Protein AF-F5ANR6-F1 (afdb_monomer_lite)

InterPro domains:
  IPR000811 Glycosyl transferase, family 35 [PF00343] (2-171)
  IPR000811 Glycosyl transferase, family 35 [PTHR11468] (2-171)

Sequence (172 aa):
MEKLRKMSLIEEDGCKRVNMAHLCIVGSHAVNGVAQIHSNIIKTDVFRHFSELEPGKFQNKTNGITPRRWLLLCNPGLAELIAEVIGEDYVKDLSQLRKLNDFVDDVALIRDVSRVKQDNKVKFAQYLEKEYRVKINPSSMFDVHVKRIHEYKRQVLNCLHIITMYNRIRSE

Radius of gyration: 24.38 Å; chains: 1; bounding box: 53×46×60 Å

pLDDT: mean 96.45, std 3.93, range [63.69, 98.75]

Secondary structure (DSSP, 8-state):
-HHHHHT-SEE-SSS-EE-HHHHHHHH-S-EEESSHHHHHHIIIIITHHHHHH-GGGEEE------HIIIIIIT-HHHHHHHHHHH-SGGGT-GGGGGGGGGGTT-HHHHHHHHHHHHHHHHHHHHHHHHHH-----TTS------S---GGG-HHHHHHHHHHHHHHHHH-

Foldseek 3Di:
DVLCQLLDQWPPPPDIDGDVVSVCLVPDQADEDQQPVRLVCVCVPVPVSSCVVPVVRRYYDHDDDQCVVVPCVLQVQVQVLQCVVQNNCCNVPVVSCVVCVVCPVPPVSVVSVVVSQLVSLVVVQVVCCVPPVDHDDSPDDDDDDDDDDDVVSPVVVVVVVVVVVVVVVVVD

Structure (mmCIF, N/CA/C/O backbone):
data_AF-F5ANR6-F1
#
_entry.id   AF-F5ANR6-F1
#
loop_
_atom_site.group_PDB
_atom_site.id
_atom_site.type_symbol
_atom_site.label_atom_id
_atom_site.label_alt_id
_atom_site.label_comp_id
_atom_site.label_asym_id
_atom_site.label_entity_id
_atom_site.label_seq_id
_atom_site.pdbx_PDB_ins_code
_atom_site.Cartn_x
_atom_site.Cartn_y
_atom_site.Cartn_z
_atom_site.occupancy
_atom_site.B_iso_or_equiv
_atom_site.auth_seq_id
_atom_site.auth_comp_id
_atom_site.auth_asym_id
_atom_site.auth_atom_id
_atom_site.pdbx_PDB_model_num
ATOM 1 N N . MET A 1 1 ? 30.809 -7.343 -26.947 1.00 70.44 1 MET A N 1
ATOM 2 C CA . MET A 1 1 ? 29.808 -8.365 -27.335 1.00 70.44 1 MET A CA 1
ATOM 3 C C . MET A 1 1 ? 28.773 -8.616 -26.242 1.00 70.44 1 MET A C 1
ATOM 5 O O . MET A 1 1 ? 27.589 -8.533 -26.531 1.00 70.44 1 MET A O 1
ATOM 9 N N . GLU A 1 2 ? 29.171 -8.836 -24.986 1.00 85.19 2 GLU A N 1
ATOM 10 C CA . GLU A 1 2 ? 28.220 -9.163 -23.907 1.00 85.19 2 GLU A CA 1
ATOM 11 C C . GLU A 1 2 ? 27.175 -8.066 -23.614 1.00 85.19 2 GLU A C 1
ATOM 13 O O . GLU A 1 2 ? 25.993 -8.373 -23.479 1.00 85.19 2 GLU A O 1
ATOM 18 N N . LYS A 1 3 ? 27.578 -6.784 -23.592 1.00 86.00 3 LYS A N 1
ATOM 19 C CA . LYS A 1 3 ? 26.658 -5.647 -23.379 1.00 86.00 3 LYS A CA 1
ATOM 20 C C . LYS A 1 3 ? 25.595 -5.528 -24.483 1.00 86.00 3 LYS A C 1
ATOM 22 O O . LYS A 1 3 ? 24.433 -5.307 -24.172 1.00 86.00 3 LYS A O 1
ATOM 27 N N . LEU A 1 4 ? 25.968 -5.749 -25.749 1.00 89.81 4 LEU A N 1
ATOM 28 C CA . LEU A 1 4 ? 25.024 -5.750 -26.878 1.00 89.81 4 LEU A CA 1
ATOM 29 C C . LEU A 1 4 ? 24.000 -6.884 -26.750 1.00 89.81 4 LEU A C 1
ATOM 31 O O . LEU A 1 4 ? 22.813 -6.652 -26.940 1.00 89.81 4 LEU A O 1
ATOM 35 N N . ARG A 1 5 ? 24.441 -8.086 -26.347 1.00 91.69 5 ARG A N 1
ATOM 36 C CA . ARG A 1 5 ? 23.534 -9.214 -26.086 1.00 91.69 5 ARG A CA 1
ATOM 37 C C . ARG A 1 5 ? 22.557 -8.896 -24.948 1.00 91.69 5 ARG A C 1
ATOM 39 O O . ARG A 1 5 ? 21.362 -9.104 -25.106 1.00 91.69 5 ARG A O 1
ATOM 46 N N . LYS A 1 6 ? 23.051 -8.344 -23.833 1.00 90.94 6 LYS A N 1
ATOM 47 C CA . LYS A 1 6 ? 22.238 -7.974 -22.655 1.00 90.94 6 LYS A CA 1
ATOM 48 C C . LYS A 1 6 ? 21.232 -6.847 -22.917 1.00 90.94 6 LYS A C 1
ATOM 50 O O . LYS A 1 6 ? 20.272 -6.726 -22.171 1.00 90.94 6 LYS A O 1
ATOM 55 N N . MET A 1 7 ? 21.447 -6.026 -23.944 1.00 94.81 7 MET A N 1
ATOM 56 C CA . MET A 1 7 ? 20.546 -4.930 -24.326 1.00 94.81 7 MET A CA 1
ATOM 57 C C . MET A 1 7 ? 19.692 -5.251 -25.562 1.00 94.81 7 MET A C 1
ATOM 59 O O . MET A 1 7 ? 18.926 -4.399 -26.009 1.00 94.81 7 MET A O 1
ATOM 63 N N . SER A 1 8 ? 19.818 -6.455 -26.128 1.00 96.25 8 SER A N 1
ATOM 64 C CA . SER A 1 8 ? 19.050 -6.867 -27.302 1.00 96.25 8 SER A CA 1
ATOM 65 C C . SER A 1 8 ? 17.553 -6.885 -26.995 1.00 96.25 8 SER A C 1
ATOM 67 O O . SER A 1 8 ? 17.129 -7.309 -25.920 1.00 96.25 8 SER A O 1
ATOM 69 N N . LEU A 1 9 ? 16.739 -6.459 -27.961 1.00 96.69 9 LEU A N 1
ATOM 70 C CA . LEU A 1 9 ? 15.283 -6.606 -27.893 1.00 96.69 9 LEU A CA 1
ATOM 71 C C . LEU A 1 9 ? 14.858 -8.060 -28.135 1.00 96.69 9 LEU A C 1
ATOM 73 O O . LEU A 1 9 ? 13.745 -8.434 -27.776 1.00 96.69 9 LEU A O 1
ATOM 77 N N . ILE A 1 10 ? 15.729 -8.862 -28.750 1.00 96.94 10 ILE A N 1
ATOM 78 C CA . ILE A 1 10 ? 15.507 -10.276 -29.040 1.00 96.94 10 ILE A CA 1
ATOM 79 C C . ILE A 1 10 ? 16.404 -11.112 -28.128 1.00 96.94 10 ILE A C 1
ATOM 81 O O . ILE A 1 10 ? 17.630 -10.983 -28.169 1.00 96.94 10 ILE A O 1
ATOM 85 N N . GLU A 1 11 ? 15.789 -11.955 -27.307 1.00 94.56 11 GLU A N 1
ATOM 86 C CA . GLU A 1 11 ? 16.471 -12.945 -26.475 1.00 94.56 11 GLU A CA 1
ATOM 87 C C . GLU A 1 11 ? 16.682 -14.223 -27.290 1.00 94.56 11 GLU A C 1
ATOM 89 O O . GLU A 1 11 ? 15.732 -14.755 -27.866 1.00 94.56 11 GLU A O 1
ATOM 94 N N . GLU A 1 12 ? 17.928 -14.694 -27.356 1.00 92.75 12 GLU A N 1
ATOM 95 C CA . GLU A 1 12 ? 18.326 -15.868 -28.150 1.00 92.75 12 GLU A CA 1
ATOM 96 C C . GLU A 1 12 ? 18.422 -17.153 -27.306 1.00 92.75 12 GLU A C 1
ATOM 98 O O . GLU A 1 12 ? 18.505 -18.246 -27.859 1.00 92.75 12 GLU A O 1
ATOM 103 N N . ASP A 1 13 ? 18.409 -17.042 -25.972 1.00 87.06 13 ASP A N 1
ATOM 104 C CA . ASP A 1 13 ? 18.569 -18.186 -25.072 1.00 87.06 13 ASP A CA 1
ATOM 105 C C . ASP A 1 13 ? 17.278 -19.028 -25.016 1.00 87.06 13 ASP A C 1
ATOM 107 O O . ASP A 1 13 ? 16.213 -18.568 -24.598 1.00 87.06 13 ASP A O 1
ATOM 111 N N . GLY A 1 14 ? 17.376 -20.297 -25.421 1.00 87.25 14 GLY A N 1
ATOM 112 C CA . GLY A 1 14 ? 16.235 -21.211 -25.498 1.00 87.25 14 GLY A CA 1
ATOM 113 C C . GLY A 1 14 ? 15.403 -20.979 -26.760 1.00 87.25 14 GLY A C 1
ATOM 114 O O . GLY A 1 14 ? 15.887 -21.182 -27.870 1.00 87.25 14 GLY A O 1
ATOM 115 N N . CYS A 1 15 ? 14.131 -20.600 -26.606 1.00 92.69 15 CYS A N 1
ATOM 116 C CA . CYS A 1 15 ? 13.309 -20.177 -27.740 1.00 92.69 15 CYS A CA 1
ATOM 117 C C . CYS A 1 15 ? 13.375 -18.657 -27.899 1.00 92.69 15 CYS A C 1
ATOM 119 O O . CYS A 1 15 ? 13.267 -17.934 -26.909 1.00 92.69 15 CYS A O 1
ATOM 121 N N . LYS A 1 16 ? 13.506 -18.182 -29.146 1.00 95.94 16 LYS A N 1
ATOM 122 C CA . LYS A 1 16 ? 13.586 -16.747 -29.444 1.00 95.94 16 LYS A CA 1
ATOM 123 C C . LYS A 1 16 ? 12.369 -16.003 -28.900 1.00 95.94 16 LYS A C 1
ATOM 125 O O . LYS A 1 16 ? 11.230 -16.394 -29.164 1.00 95.94 16 LYS A O 1
ATOM 130 N N . ARG A 1 17 ? 12.612 -14.913 -28.171 1.00 96.69 17 ARG A N 1
ATOM 131 C CA . ARG A 1 17 ? 11.571 -14.085 -27.536 1.00 96.69 17 ARG A CA 1
ATOM 132 C C . ARG A 1 17 ? 11.847 -12.606 -27.739 1.00 96.69 17 ARG A C 1
ATOM 134 O O . ARG A 1 17 ? 12.992 -12.194 -27.890 1.00 96.69 17 ARG A O 1
ATOM 141 N N . VAL A 1 18 ? 10.786 -11.806 -27.698 1.00 97.06 18 VAL A N 1
ATOM 142 C CA . VAL A 1 18 ? 10.890 -10.344 -27.650 1.00 97.06 18 VAL A CA 1
ATOM 143 C C . VAL A 1 18 ? 10.879 -9.899 -26.190 1.00 97.06 18 VAL A C 1
ATOM 145 O O . VAL A 1 18 ? 9.934 -10.197 -25.457 1.00 97.06 18 VAL A O 1
ATOM 148 N N . ASN A 1 19 ? 11.901 -9.155 -25.768 1.00 96.81 19 ASN A N 1
ATOM 149 C CA . ASN A 1 19 ? 11.941 -8.539 -24.448 1.00 96.81 19 ASN A CA 1
ATOM 150 C C . ASN A 1 19 ? 11.144 -7.226 -24.463 1.00 96.81 19 ASN A C 1
ATOM 152 O O . ASN A 1 19 ? 11.613 -6.175 -24.910 1.00 96.81 19 ASN A O 1
ATOM 156 N N . MET A 1 20 ? 9.916 -7.290 -23.947 1.00 98.12 20 MET A N 1
ATOM 157 C CA . MET A 1 20 ? 9.005 -6.144 -23.937 1.00 98.12 20 MET A CA 1
ATOM 158 C C . MET A 1 20 ? 9.512 -4.989 -23.069 1.00 98.12 20 MET A C 1
ATOM 160 O O . MET A 1 20 ? 9.236 -3.834 -23.379 1.00 98.12 20 MET A O 1
ATOM 164 N N . ALA A 1 21 ? 10.277 -5.264 -22.008 1.00 97.06 21 ALA A N 1
ATOM 165 C CA . ALA A 1 21 ? 10.839 -4.208 -21.173 1.00 97.06 21 ALA A CA 1
ATOM 166 C C . ALA A 1 21 ? 11.918 -3.420 -21.930 1.00 97.06 21 ALA A C 1
ATOM 168 O O . ALA A 1 21 ? 11.894 -2.192 -21.908 1.00 97.06 21 ALA A O 1
ATOM 169 N N . HIS A 1 22 ? 12.807 -4.103 -22.658 1.00 97.56 22 HIS A N 1
ATOM 170 C CA . HIS A 1 22 ? 13.811 -3.456 -23.506 1.00 97.56 22 HIS A CA 1
ATOM 171 C C . HIS A 1 22 ? 13.156 -2.636 -24.616 1.00 97.56 22 HIS A C 1
ATOM 173 O O . HIS A 1 22 ? 13.535 -1.484 -24.819 1.00 97.56 22 HIS A O 1
ATOM 179 N N . LEU A 1 23 ? 12.129 -3.183 -25.276 1.00 98.06 23 LEU A N 1
ATOM 180 C CA . LEU A 1 23 ? 11.356 -2.452 -26.280 1.00 98.06 23 LEU A CA 1
ATOM 181 C C . LEU A 1 23 ? 10.734 -1.172 -25.696 1.00 98.06 23 LEU A C 1
ATOM 183 O O . LEU A 1 23 ? 10.886 -0.100 -26.278 1.00 98.06 23 LEU A O 1
ATOM 187 N N . CYS A 1 24 ? 10.086 -1.261 -24.529 1.00 98.06 24 CYS A N 1
ATOM 188 C CA . CYS A 1 24 ? 9.504 -0.104 -23.845 1.00 98.06 24 CYS A CA 1
ATOM 189 C C . CYS A 1 24 ? 10.559 0.934 -23.459 1.00 98.06 24 CYS A C 1
ATOM 191 O O . CYS A 1 24 ? 10.309 2.128 -23.608 1.00 98.06 24 CYS A O 1
ATOM 193 N N . ILE A 1 25 ? 11.729 0.503 -22.978 1.00 97.25 25 ILE A N 1
ATOM 194 C CA . ILE A 1 25 ? 12.826 1.417 -22.656 1.00 97.25 25 ILE A CA 1
ATOM 195 C C . ILE A 1 25 ? 13.257 2.129 -23.931 1.00 97.25 25 ILE A C 1
ATOM 197 O O . ILE A 1 25 ? 13.190 3.348 -23.969 1.00 97.25 25 ILE A O 1
ATOM 201 N N . VAL A 1 26 ? 13.626 1.412 -24.991 1.00 96.88 26 VAL A N 1
ATOM 202 C CA . VAL A 1 26 ? 14.098 2.026 -26.244 1.00 96.88 26 VAL A CA 1
ATOM 203 C C . VAL A 1 26 ? 13.053 2.977 -26.841 1.00 96.88 26 VAL A C 1
ATOM 205 O O . VAL A 1 26 ? 13.403 4.090 -27.220 1.00 96.88 26 VAL A O 1
ATOM 208 N N . GLY A 1 27 ? 11.775 2.589 -26.851 1.00 97.44 27 GLY A N 1
ATOM 209 C CA . GLY A 1 27 ? 10.683 3.364 -27.450 1.00 97.44 27 GLY A CA 1
ATOM 210 C C . GLY A 1 27 ? 10.113 4.512 -26.605 1.00 97.44 27 GLY A C 1
ATOM 211 O O . GLY A 1 27 ? 9.244 5.234 -27.087 1.00 97.44 27 GLY A O 1
ATOM 212 N N . SER A 1 28 ? 10.558 4.698 -25.359 1.00 97.94 28 SER A N 1
ATOM 213 C CA . SER A 1 28 ? 10.043 5.751 -24.467 1.00 97.94 28 SER A 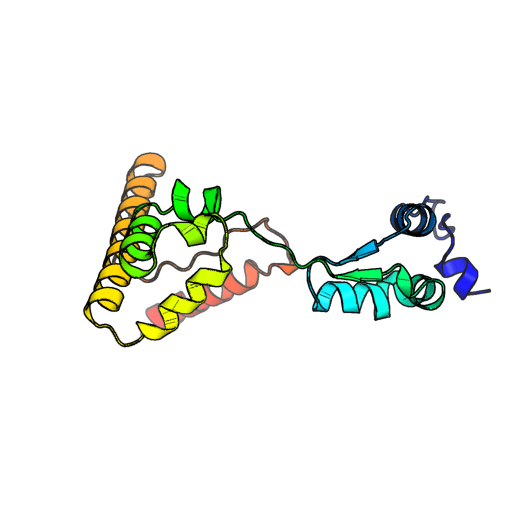CA 1
ATOM 214 C C . SER A 1 28 ? 11.050 6.883 -24.281 1.00 97.94 28 SER A C 1
ATOM 216 O O . SER A 1 28 ? 12.251 6.673 -24.387 1.00 97.94 28 SER A O 1
ATOM 218 N N . HIS A 1 29 ? 10.592 8.085 -23.927 1.00 97.19 29 HIS A N 1
ATOM 219 C CA . HIS A 1 29 ? 11.484 9.186 -23.524 1.00 97.19 29 HIS A CA 1
ATOM 220 C C . HIS A 1 29 ? 11.769 9.202 -22.009 1.00 97.19 29 HIS A C 1
ATOM 222 O O . HIS A 1 29 ? 12.693 9.874 -21.558 1.00 97.19 29 HIS A O 1
ATOM 228 N N . ALA A 1 30 ? 10.977 8.474 -21.214 1.00 97.25 30 ALA A N 1
ATOM 229 C CA . ALA A 1 30 ? 11.117 8.383 -19.765 1.00 97.25 30 ALA A CA 1
ATOM 230 C C . ALA A 1 30 ? 10.743 6.983 -19.258 1.00 97.25 30 ALA A C 1
ATOM 232 O O . ALA A 1 30 ? 9.834 6.343 -19.782 1.00 97.25 30 ALA A O 1
ATOM 233 N N . VAL A 1 31 ? 11.438 6.528 -18.214 1.00 97.38 31 VAL A N 1
ATOM 234 C CA . VAL A 1 31 ? 11.212 5.255 -17.517 1.00 97.38 31 VAL A CA 1
ATOM 235 C C . VAL A 1 31 ? 11.272 5.529 -16.019 1.00 97.38 31 VAL A C 1
ATOM 237 O O . VAL A 1 31 ? 12.236 6.128 -15.546 1.00 97.38 31 VAL A O 1
ATOM 240 N N . ASN A 1 32 ? 10.276 5.109 -15.239 1.00 97.00 32 ASN A N 1
ATOM 241 C CA . ASN A 1 32 ? 10.255 5.387 -13.803 1.00 97.00 32 ASN A CA 1
ATOM 242 C C . ASN A 1 32 ? 10.025 4.144 -12.944 1.00 97.00 32 ASN A C 1
ATOM 244 O O . ASN A 1 32 ? 9.189 3.294 -13.235 1.00 97.00 32 ASN A O 1
ATOM 248 N N . GLY A 1 33 ? 10.731 4.096 -11.817 1.00 95.81 33 GLY A N 1
ATOM 249 C CA . GLY A 1 33 ? 10.352 3.241 -10.696 1.00 95.81 33 GLY A CA 1
ATOM 250 C C . GLY A 1 33 ? 9.260 3.888 -9.839 1.00 95.81 33 GLY A C 1
ATOM 251 O O . GLY A 1 33 ? 8.993 5.089 -9.933 1.00 95.81 33 GLY A O 1
ATOM 252 N N . VAL A 1 34 ? 8.650 3.065 -8.984 1.00 97.19 34 VAL A N 1
ATOM 253 C CA . VAL A 1 34 ? 7.475 3.414 -8.154 1.00 97.19 34 VAL A CA 1
ATOM 254 C C . VAL A 1 34 ? 7.772 3.656 -6.664 1.00 97.19 34 VAL A C 1
ATOM 256 O O . VAL A 1 34 ? 6.868 3.885 -5.863 1.00 97.19 34 VAL A O 1
ATOM 259 N N . ALA A 1 35 ? 9.045 3.585 -6.278 1.00 96.25 35 ALA A N 1
ATOM 260 C CA . ALA A 1 35 ? 9.580 3.908 -4.952 1.00 96.25 35 ALA A CA 1
ATOM 261 C C . ALA A 1 35 ? 11.084 4.167 -5.100 1.00 96.25 35 ALA A C 1
ATOM 263 O O . ALA A 1 35 ? 11.689 3.606 -6.014 1.00 96.25 35 ALA A O 1
ATOM 264 N N . GLN A 1 36 ? 11.698 4.987 -4.243 1.00 95.44 36 GLN A N 1
ATOM 265 C CA . GLN A 1 36 ? 13.110 5.363 -4.417 1.00 95.44 36 GLN A CA 1
ATOM 266 C C . GLN A 1 36 ? 14.035 4.139 -4.494 1.00 95.44 36 GLN A C 1
ATOM 268 O O . GLN A 1 36 ? 14.834 4.023 -5.419 1.00 95.44 36 GLN A O 1
ATOM 273 N N . ILE A 1 37 ? 13.865 3.183 -3.577 1.00 95.69 37 ILE A N 1
ATOM 274 C CA . ILE A 1 37 ? 14.625 1.926 -3.578 1.00 95.69 37 ILE A CA 1
ATOM 275 C C . ILE A 1 37 ? 14.415 1.123 -4.867 1.00 95.69 37 ILE A C 1
ATOM 277 O O . ILE A 1 37 ? 15.371 0.629 -5.454 1.00 95.69 37 ILE A O 1
ATOM 281 N N . HIS A 1 38 ? 13.176 1.049 -5.355 1.00 95.44 38 HIS A N 1
ATOM 282 C CA . HIS A 1 38 ? 12.851 0.336 -6.585 1.00 95.44 38 HIS A CA 1
ATOM 283 C C . HIS A 1 38 ? 13.469 1.021 -7.813 1.00 95.44 38 HIS A C 1
ATOM 285 O O . HIS A 1 38 ? 14.058 0.350 -8.653 1.00 95.44 38 HIS A O 1
ATOM 291 N N . SER A 1 39 ? 13.409 2.355 -7.890 1.00 94.88 39 SER A N 1
ATOM 292 C CA . SER A 1 39 ? 14.096 3.134 -8.928 1.00 94.88 39 SER A CA 1
ATOM 293 C C . SER A 1 39 ? 15.608 2.922 -8.902 1.00 94.88 39 SER A C 1
ATOM 295 O O . SER A 1 39 ? 16.218 2.845 -9.965 1.00 94.88 39 SER A O 1
ATOM 297 N N . ASN A 1 40 ? 16.213 2.811 -7.717 1.00 94.88 40 ASN A N 1
ATOM 298 C CA . ASN A 1 40 ? 17.642 2.537 -7.597 1.00 94.88 40 ASN A CA 1
ATOM 299 C C . ASN A 1 40 ? 17.975 1.145 -8.141 1.00 94.88 40 ASN A C 1
ATOM 301 O O . ASN A 1 40 ? 18.834 1.050 -9.004 1.00 94.88 40 ASN A O 1
ATOM 305 N N . ILE A 1 41 ? 17.237 0.103 -7.742 1.00 96.00 41 ILE A N 1
ATOM 306 C CA . ILE A 1 41 ? 17.417 -1.269 -8.256 1.00 96.00 41 ILE A CA 1
ATOM 307 C C . ILE A 1 41 ? 17.279 -1.315 -9.786 1.00 96.00 41 ILE A C 1
ATOM 309 O O . ILE A 1 41 ? 18.101 -1.922 -10.468 1.00 96.00 41 ILE A O 1
ATOM 313 N N . ILE A 1 42 ? 16.284 -0.619 -10.344 1.00 94.88 42 ILE A N 1
ATOM 314 C CA . ILE A 1 42 ? 16.102 -0.478 -11.798 1.00 94.88 42 ILE A CA 1
ATOM 315 C C . ILE A 1 42 ? 17.362 0.105 -12.456 1.00 94.88 42 ILE A C 1
ATOM 317 O O . ILE A 1 42 ? 17.809 -0.411 -13.477 1.00 94.88 42 ILE A O 1
ATOM 321 N N . LYS A 1 43 ? 17.938 1.165 -11.878 1.00 94.06 43 LYS A N 1
ATOM 322 C CA . LYS A 1 43 ? 19.116 1.857 -12.423 1.00 94.06 43 LYS A CA 1
ATOM 323 C C . LYS A 1 43 ? 20.424 1.096 -12.232 1.00 94.06 43 LYS A C 1
ATOM 325 O O . LYS A 1 43 ? 21.290 1.186 -13.091 1.00 94.06 43 LYS A O 1
ATOM 330 N N . THR A 1 44 ? 20.612 0.419 -11.103 1.00 94.94 44 THR A N 1
ATOM 331 C CA . THR A 1 44 ? 21.913 -0.156 -10.726 1.00 94.94 44 THR A CA 1
ATOM 332 C C . THR A 1 44 ? 22.042 -1.630 -11.067 1.00 94.94 44 THR A C 1
ATOM 334 O O . THR A 1 44 ? 23.163 -2.116 -11.188 1.00 94.94 44 THR A O 1
ATOM 337 N N . ASP A 1 45 ? 20.919 -2.329 -11.212 1.00 94.44 45 ASP A N 1
ATOM 338 C CA . ASP A 1 45 ? 20.883 -3.776 -11.395 1.00 94.44 45 ASP A CA 1
ATOM 339 C C . ASP A 1 45 ? 20.127 -4.133 -12.683 1.00 94.44 45 ASP A C 1
ATOM 341 O O . ASP A 1 45 ? 20.745 -4.380 -13.719 1.00 94.44 45 ASP A O 1
ATOM 345 N N . VAL A 1 46 ? 18.794 -4.018 -12.672 1.00 93.56 46 VAL A N 1
ATOM 346 C CA . VAL A 1 46 ? 17.915 -4.573 -13.721 1.00 93.56 46 VAL A CA 1
ATOM 347 C C . VAL A 1 46 ? 18.195 -3.989 -15.109 1.00 93.56 46 VAL A C 1
ATOM 349 O O . VAL A 1 46 ? 18.321 -4.728 -16.080 1.00 93.56 46 VAL A O 1
ATOM 352 N N . PHE A 1 47 ? 18.306 -2.664 -15.216 1.00 96.06 47 PHE A N 1
ATOM 353 C CA . PHE A 1 47 ? 18.527 -1.963 -16.485 1.00 96.06 47 PHE A CA 1
ATOM 354 C C . PHE A 1 47 ? 19.786 -1.107 -16.454 1.00 96.06 47 PHE A C 1
ATOM 356 O O . PHE A 1 47 ? 19.860 -0.073 -17.123 1.00 96.06 47 PHE A O 1
ATOM 363 N N . ARG A 1 48 ? 20.802 -1.553 -15.707 1.00 95.94 48 ARG A N 1
ATOM 364 C CA . ARG A 1 48 ? 22.074 -0.841 -15.547 1.00 95.94 48 ARG A CA 1
ATOM 365 C C . ARG A 1 48 ? 22.647 -0.340 -16.866 1.00 95.94 48 ARG A C 1
ATOM 367 O O . ARG A 1 48 ? 22.978 0.832 -16.991 1.00 95.94 48 ARG A O 1
ATOM 374 N N . HIS A 1 49 ? 22.706 -1.199 -17.876 1.00 96.19 49 HIS A N 1
ATOM 375 C CA . HIS A 1 49 ? 23.295 -0.842 -19.164 1.00 96.19 49 HIS A CA 1
ATOM 376 C C . HIS A 1 49 ? 22.496 0.212 -19.943 1.00 96.19 49 HIS A C 1
ATOM 378 O O . HIS A 1 49 ? 23.104 1.055 -20.601 1.00 96.19 49 HIS A O 1
ATOM 384 N N . PHE A 1 50 ? 21.163 0.207 -19.840 1.00 96.38 50 PHE A N 1
ATOM 385 C CA . PHE A 1 50 ? 20.321 1.263 -20.408 1.00 96.38 50 PHE A CA 1
ATOM 386 C C . PHE A 1 50 ? 20.452 2.565 -19.614 1.00 96.38 50 PHE A C 1
ATOM 388 O O . PHE A 1 50 ? 20.521 3.634 -20.210 1.00 96.38 50 PHE A O 1
ATOM 395 N N . SER A 1 51 ? 20.542 2.485 -18.283 1.00 95.38 51 SER A N 1
ATOM 396 C CA . SER A 1 51 ? 20.752 3.660 -17.432 1.00 95.38 51 SER A CA 1
ATOM 397 C C . SER A 1 51 ? 22.132 4.290 -17.626 1.00 95.38 51 SER A C 1
ATOM 399 O O . SER A 1 51 ? 22.264 5.496 -17.461 1.00 95.38 51 SER A O 1
ATOM 401 N N . GLU A 1 52 ? 23.158 3.505 -17.957 1.00 95.19 52 GLU A N 1
ATOM 402 C CA . GLU A 1 52 ? 24.486 4.011 -18.330 1.00 95.19 52 GLU A CA 1
ATOM 403 C C . GLU A 1 52 ? 24.466 4.713 -19.696 1.00 95.19 52 GLU A C 1
ATOM 405 O O . GLU A 1 52 ? 25.197 5.679 -19.891 1.00 95.19 52 GLU A O 1
ATOM 410 N N . LEU A 1 53 ? 23.652 4.223 -20.641 1.00 95.06 53 LEU A N 1
ATOM 411 C CA . LEU A 1 53 ? 23.544 4.784 -21.991 1.00 95.06 53 LEU A CA 1
ATOM 412 C C . LEU A 1 53 ? 22.712 6.075 -22.016 1.00 95.06 53 LEU A C 1
ATOM 414 O O . LEU A 1 53 ? 23.115 7.056 -22.630 1.00 95.06 53 LEU A O 1
ATOM 418 N N . GLU A 1 54 ? 21.562 6.075 -21.340 1.00 94.81 54 GLU A N 1
ATOM 419 C CA . GLU A 1 54 ? 20.613 7.191 -21.305 1.00 94.81 54 GLU A CA 1
ATOM 420 C C . GLU A 1 54 ? 20.247 7.558 -19.851 1.00 94.81 54 GLU A C 1
ATOM 422 O O . GLU A 1 54 ? 19.106 7.366 -19.416 1.00 94.81 54 GLU A O 1
ATOM 427 N N . PRO A 1 55 ? 21.182 8.103 -19.050 1.00 93.00 55 PRO A N 1
ATOM 428 C CA . PRO A 1 55 ? 20.956 8.335 -17.620 1.00 93.00 55 PRO A CA 1
ATOM 429 C C . PRO A 1 55 ? 19.791 9.290 -17.325 1.00 93.00 55 PRO A C 1
ATOM 431 O O . PRO A 1 55 ? 19.067 9.096 -16.345 1.00 93.00 55 PRO A O 1
ATOM 434 N N . GLY A 1 56 ? 19.559 10.285 -18.191 1.00 94.56 56 GLY A N 1
ATOM 435 C CA . GLY A 1 56 ? 18.470 11.264 -18.051 1.00 94.56 56 GLY A CA 1
ATOM 436 C C . GLY A 1 56 ? 17.059 10.677 -18.191 1.00 94.56 56 GLY A C 1
ATOM 437 O O . GLY A 1 56 ? 16.083 11.300 -17.775 1.00 94.56 56 GLY A O 1
ATOM 438 N N . LYS A 1 57 ? 16.941 9.460 -18.727 1.00 96.69 57 LYS A N 1
ATOM 439 C CA . LYS A 1 57 ? 15.668 8.781 -18.997 1.00 96.69 57 LYS A CA 1
ATOM 440 C C . LYS A 1 57 ? 15.041 8.152 -17.757 1.00 96.69 57 LYS A C 1
ATOM 442 O O . LYS A 1 57 ? 13.822 8.013 -17.678 1.00 96.69 57 LYS A O 1
ATOM 447 N N . PHE A 1 58 ? 15.862 7.773 -16.777 1.00 97.25 58 PHE A N 1
ATOM 448 C CA . PHE A 1 58 ? 15.419 7.006 -15.617 1.00 97.25 58 PHE A CA 1
ATOM 449 C C . PHE A 1 58 ? 15.061 7.910 -14.430 1.00 97.25 58 PHE A C 1
ATOM 451 O O . PHE A 1 58 ? 15.913 8.583 -13.842 1.00 97.25 58 PHE A O 1
ATOM 458 N N . GLN A 1 59 ? 13.801 7.859 -14.006 1.00 97.19 59 GLN A N 1
ATOM 459 C CA . GLN A 1 59 ? 13.223 8.717 -12.972 1.00 97.19 59 GLN A CA 1
ATOM 460 C C . GLN A 1 59 ? 12.657 7.919 -11.781 1.00 97.19 59 GLN A C 1
ATOM 462 O O . GLN A 1 59 ? 12.558 6.686 -11.782 1.00 97.19 59 GLN A O 1
ATOM 467 N N . ASN A 1 60 ? 12.261 8.642 -10.734 1.00 97.31 60 ASN A N 1
ATOM 468 C CA . ASN A 1 60 ? 11.429 8.114 -9.658 1.00 97.31 60 ASN A CA 1
ATOM 469 C C . ASN A 1 60 ? 10.091 8.852 -9.619 1.00 97.31 60 ASN A C 1
ATOM 471 O O . ASN A 1 60 ? 10.062 10.081 -9.692 1.00 97.31 60 ASN A O 1
ATOM 475 N N . LYS A 1 61 ? 9.003 8.091 -9.476 1.00 96.38 61 LYS A N 1
ATOM 476 C CA . LYS A 1 61 ? 7.672 8.600 -9.138 1.00 96.38 61 LYS A CA 1
ATOM 477 C C . LYS A 1 61 ? 7.103 7.690 -8.058 1.00 96.38 61 LYS A C 1
ATOM 479 O O . LYS A 1 61 ? 6.587 6.619 -8.356 1.00 96.38 61 LYS A O 1
ATOM 484 N N . THR A 1 62 ? 7.285 8.068 -6.797 1.00 96.69 62 THR A N 1
ATOM 485 C CA . THR A 1 62 ? 6.807 7.251 -5.676 1.00 96.69 62 THR A CA 1
ATOM 486 C C . THR A 1 62 ? 5.280 7.159 -5.695 1.00 96.69 62 THR A C 1
ATOM 488 O O . THR A 1 62 ? 4.602 8.166 -5.885 1.00 96.69 62 THR A O 1
ATOM 491 N N . ASN A 1 63 ? 4.745 5.946 -5.534 1.00 97.06 63 ASN A N 1
ATOM 492 C CA . ASN A 1 63 ? 3.303 5.709 -5.553 1.00 97.06 63 ASN A CA 1
ATOM 493 C C . ASN A 1 63 ? 2.574 6.515 -4.470 1.00 97.06 63 ASN A C 1
ATOM 495 O O . ASN A 1 63 ? 3.078 6.696 -3.363 1.00 97.06 63 ASN A O 1
ATOM 499 N N . GLY A 1 64 ? 1.342 6.913 -4.779 1.00 95.69 64 GLY A N 1
ATOM 500 C CA . GLY A 1 64 ? 0.429 7.553 -3.840 1.00 95.69 64 GLY A CA 1
ATOM 501 C C . GLY A 1 64 ? -0.942 6.884 -3.839 1.00 95.69 64 GLY A C 1
ATOM 502 O O . GLY A 1 64 ? -1.270 6.085 -4.718 1.00 95.69 64 GLY A O 1
ATOM 503 N N . ILE A 1 65 ? -1.754 7.239 -2.849 1.00 97.00 65 ILE A N 1
ATOM 504 C CA . ILE A 1 65 ? -3.169 6.873 -2.766 1.00 97.00 65 ILE A CA 1
ATOM 505 C C . ILE A 1 65 ? -4.011 8.146 -2.690 1.00 97.00 65 ILE A C 1
ATOM 507 O O . ILE A 1 65 ? -3.578 9.153 -2.136 1.00 97.00 65 ILE A O 1
ATOM 511 N N . THR A 1 66 ? -5.218 8.122 -3.256 1.00 96.50 66 THR A N 1
ATOM 512 C CA . THR A 1 66 ? -6.103 9.295 -3.211 1.00 96.50 66 THR A CA 1
ATOM 513 C C . THR A 1 66 ? -6.777 9.421 -1.837 1.00 96.50 66 THR A C 1
ATOM 515 O O . THR A 1 66 ? -7.466 8.481 -1.424 1.00 96.50 66 THR A O 1
ATOM 518 N N . PRO A 1 67 ? -6.656 10.566 -1.135 1.00 96.44 67 PRO A N 1
ATOM 519 C CA . PRO A 1 67 ? -7.286 10.747 0.176 1.00 96.44 67 PRO A CA 1
ATOM 520 C C . PRO A 1 67 ? -8.816 10.762 0.082 1.00 96.44 67 PRO A C 1
ATOM 522 O O . PRO A 1 67 ? -9.504 10.406 1.030 1.00 96.44 67 PRO A O 1
ATOM 525 N N . ARG A 1 68 ? -9.373 11.070 -1.095 1.00 96.25 68 ARG A N 1
ATOM 526 C CA . ARG A 1 68 ? -10.825 11.095 -1.318 1.00 96.25 68 ARG A CA 1
ATOM 527 C C . ARG A 1 68 ? -11.460 9.730 -1.036 1.00 96.25 68 ARG A 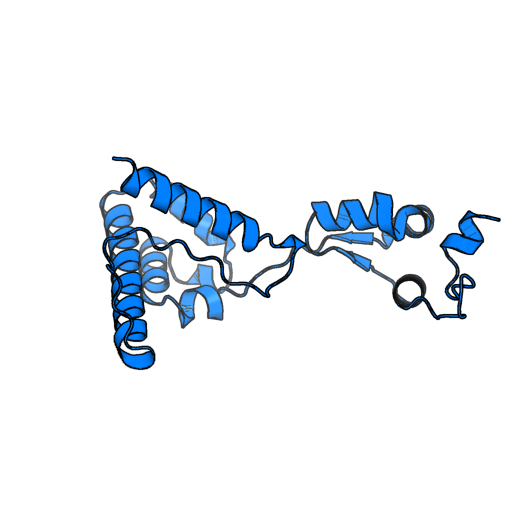C 1
ATOM 529 O O . ARG A 1 68 ? -12.466 9.642 -0.345 1.00 96.25 68 ARG A O 1
ATOM 536 N N . ARG A 1 69 ? -10.846 8.647 -1.526 1.00 97.19 69 ARG A N 1
ATOM 537 C CA . ARG A 1 69 ? -11.340 7.281 -1.285 1.00 97.19 69 ARG A CA 1
ATOM 538 C C . ARG A 1 69 ? -10.814 6.695 0.023 1.00 97.19 69 ARG A C 1
ATOM 540 O O . ARG A 1 69 ? -11.573 6.053 0.735 1.00 97.19 69 ARG A O 1
ATOM 547 N N . TRP A 1 70 ? -9.528 6.899 0.306 1.00 97.81 70 TRP A N 1
ATOM 548 C CA . TRP A 1 70 ? -8.818 6.223 1.399 1.00 97.81 70 TRP A CA 1
ATOM 549 C C . TRP A 1 70 ? -8.835 6.976 2.735 1.00 97.81 70 TRP A C 1
ATOM 551 O O . TRP A 1 70 ? -8.192 6.536 3.685 1.00 97.81 70 TRP A O 1
ATOM 561 N N . LEU A 1 71 ? -9.568 8.088 2.812 1.00 97.62 71 LEU A N 1
ATOM 562 C CA . LEU A 1 71 ? -9.848 8.804 4.053 1.00 97.62 71 LEU A CA 1
ATOM 563 C C . LEU A 1 71 ? -11.313 9.254 4.096 1.00 97.62 71 LEU A C 1
ATOM 565 O O . LEU A 1 71 ? -12.069 8.696 4.881 1.00 97.62 71 LEU A O 1
ATOM 569 N N . LEU A 1 72 ? -11.748 10.160 3.212 1.00 96.88 72 LEU A N 1
ATOM 570 C CA . LEU A 1 72 ? -13.094 10.756 3.301 1.00 96.88 72 LEU A CA 1
ATOM 571 C C . LEU A 1 72 ? -14.208 9.717 3.149 1.00 96.88 72 LEU A C 1
ATOM 573 O O . LEU A 1 72 ? -15.131 9.666 3.954 1.00 96.88 72 LEU A O 1
ATOM 577 N N . LEU A 1 73 ? -14.118 8.873 2.117 1.00 97.69 73 LEU A N 1
ATOM 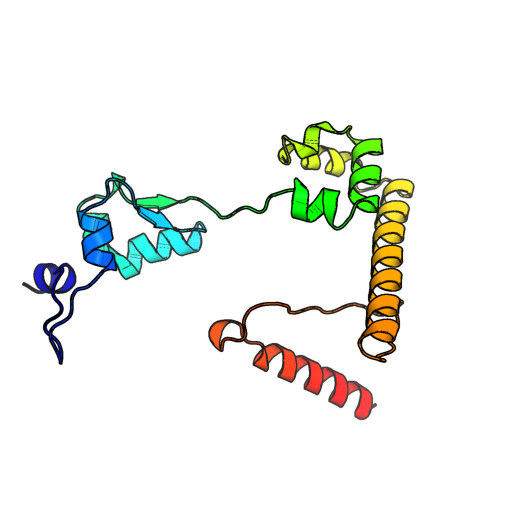578 C CA . LEU A 1 73 ? -15.161 7.887 1.834 1.00 97.69 73 LEU A CA 1
ATOM 579 C C . LEU A 1 73 ? -15.159 6.733 2.842 1.00 97.69 73 LEU A C 1
ATOM 581 O O . LEU A 1 73 ? -16.220 6.300 3.283 1.00 97.69 73 LEU A O 1
ATOM 585 N N . CYS A 1 74 ? -13.987 6.185 3.174 1.00 97.81 74 CYS A N 1
ATOM 586 C CA . CYS A 1 74 ? -13.911 4.978 3.999 1.00 97.81 74 CYS A CA 1
ATOM 587 C C . CYS A 1 74 ? -13.836 5.249 5.506 1.00 97.81 74 CYS A C 1
ATOM 589 O O . CYS A 1 74 ? -14.108 4.339 6.285 1.00 97.81 74 CYS A O 1
ATOM 591 N N . ASN A 1 75 ? -13.443 6.454 5.924 1.00 98.44 75 ASN A N 1
ATOM 592 C CA . ASN A 1 75 ? -13.275 6.823 7.327 1.00 98.44 75 ASN A CA 1
ATOM 593 C C . ASN A 1 75 ? -13.768 8.262 7.595 1.00 98.44 75 ASN A C 1
ATOM 595 O O . ASN A 1 75 ? -12.974 9.118 7.997 1.00 98.44 75 ASN A O 1
ATOM 599 N N . PRO A 1 76 ? -15.071 8.534 7.376 1.00 98.06 76 PRO A N 1
ATOM 600 C CA . PRO A 1 76 ? -15.641 9.872 7.522 1.00 98.06 76 PRO A CA 1
ATOM 601 C C . PRO A 1 76 ? -15.460 10.443 8.933 1.00 98.06 76 PRO A C 1
ATOM 603 O O . PRO A 1 76 ? -15.132 11.612 9.054 1.00 98.06 76 PRO A O 1
ATOM 606 N N . GLY A 1 77 ? -15.548 9.619 9.986 1.00 98.19 77 GLY A N 1
ATOM 607 C CA . GLY A 1 77 ? -15.340 10.089 11.362 1.00 98.19 77 GLY A CA 1
ATOM 608 C C . GLY A 1 77 ? -13.922 10.608 11.628 1.00 98.19 77 GLY A C 1
ATOM 609 O O . GLY A 1 77 ? -13.748 11.570 12.364 1.00 98.19 77 GLY A O 1
ATOM 610 N N . LEU A 1 78 ? -12.893 10.024 10.996 1.00 98.50 78 LEU A N 1
ATOM 611 C CA . LEU A 1 78 ? -11.537 10.584 11.079 1.00 98.50 78 LEU A CA 1
ATOM 612 C C . LEU A 1 78 ? -11.399 11.838 10.214 1.00 98.50 78 LEU A C 1
ATOM 614 O O . LEU A 1 78 ? -10.685 12.760 10.585 1.00 98.50 78 LEU A O 1
ATOM 618 N N . ALA A 1 79 ? -12.045 11.853 9.048 1.00 98.19 79 ALA A N 1
ATOM 619 C CA . ALA A 1 79 ? -12.000 12.992 8.144 1.00 98.19 79 ALA A CA 1
ATOM 620 C C . ALA A 1 79 ? -12.635 14.248 8.772 1.00 98.19 79 ALA A C 1
ATOM 622 O O . ALA A 1 79 ? -12.071 15.334 8.649 1.00 98.19 79 ALA A O 1
ATOM 623 N N . GLU A 1 80 ? -13.761 14.084 9.467 1.00 98.06 80 GLU A N 1
ATOM 624 C CA . GLU A 1 80 ? -14.454 15.138 10.214 1.00 98.06 80 GLU A CA 1
ATOM 625 C C . GLU A 1 80 ? -13.601 15.641 11.381 1.00 98.06 80 GLU A C 1
ATOM 627 O O . GLU A 1 80 ? -13.315 16.831 11.446 1.00 98.06 80 GLU A O 1
ATOM 632 N N . LEU A 1 81 ? -13.055 14.734 12.200 1.00 98.06 81 LEU A N 1
ATOM 633 C CA . LEU A 1 81 ? -12.157 15.102 13.300 1.00 98.06 81 LEU A CA 1
ATOM 634 C C . LEU A 1 81 ? -10.937 15.909 12.823 1.00 98.06 81 LEU A C 1
ATOM 636 O O . LEU A 1 81 ? -10.535 16.877 13.457 1.00 98.06 81 LEU A O 1
ATOM 640 N N . ILE A 1 82 ? -10.332 15.533 11.692 1.00 98.00 82 ILE A N 1
ATOM 641 C CA . ILE A 1 82 ? -9.221 16.306 11.116 1.00 98.00 82 ILE A CA 1
ATOM 642 C C . ILE A 1 82 ? -9.711 17.684 10.651 1.00 98.00 82 ILE A C 1
ATOM 644 O O . ILE A 1 82 ? -9.019 18.679 10.866 1.00 98.00 82 ILE A O 1
ATOM 648 N N . ALA A 1 83 ? -10.887 17.756 10.022 1.00 97.69 83 ALA A N 1
ATOM 649 C CA . ALA A 1 83 ? -11.447 19.012 9.533 1.00 97.69 83 ALA A CA 1
ATOM 650 C C . ALA A 1 83 ? -11.751 20.001 10.670 1.00 97.69 83 ALA A C 1
ATOM 652 O O . ALA A 1 83 ? -11.500 21.193 10.506 1.00 97.69 83 ALA A O 1
ATOM 653 N N . GLU A 1 84 ? -12.205 19.518 11.828 1.00 97.38 84 GLU A N 1
ATOM 654 C CA . GLU A 1 84 ? -12.430 20.343 13.023 1.00 97.38 84 GLU A CA 1
ATOM 655 C C . GLU A 1 84 ? -11.142 21.003 13.539 1.00 97.38 84 GLU A C 1
ATOM 657 O O . GLU A 1 84 ? -11.177 22.135 14.017 1.00 97.38 84 GLU A O 1
ATOM 662 N N . VAL A 1 85 ? -9.996 20.324 13.415 1.00 97.06 85 VAL A N 1
ATOM 663 C CA . VAL A 1 85 ? -8.709 20.816 13.934 1.00 97.06 85 VAL A CA 1
ATOM 664 C C . VAL A 1 85 ? -7.990 21.726 12.936 1.00 97.06 85 VAL A C 1
ATOM 666 O O . VAL A 1 85 ? -7.422 22.744 13.328 1.00 97.06 85 VAL A O 1
ATOM 669 N N . ILE A 1 86 ? -7.968 21.366 11.646 1.00 97.31 86 ILE A N 1
ATOM 670 C CA . ILE A 1 86 ? -7.112 22.039 10.645 1.00 97.31 86 ILE A CA 1
ATOM 671 C C . ILE A 1 86 ? -7.856 22.569 9.408 1.00 97.31 86 ILE A C 1
ATOM 673 O O . ILE A 1 86 ? -7.206 23.080 8.491 1.00 97.31 86 ILE A O 1
ATOM 677 N N . GLY A 1 87 ? -9.188 22.466 9.370 1.00 96.88 87 GLY A N 1
ATOM 678 C CA . GLY A 1 87 ? -10.026 22.827 8.223 1.00 96.88 87 GLY A CA 1
ATOM 679 C C . GLY A 1 87 ? -10.072 21.752 7.129 1.00 96.88 87 GLY A C 1
ATOM 680 O O . GLY A 1 87 ? -9.433 20.710 7.228 1.00 96.88 87 GLY A O 1
ATOM 681 N N . GLU A 1 88 ? -10.821 21.994 6.049 1.00 96.62 88 GLU A N 1
ATOM 682 C CA . GLU A 1 88 ? -11.086 20.994 4.993 1.00 96.62 88 GLU A CA 1
ATOM 683 C C . GLU A 1 88 ? -10.077 20.990 3.828 1.00 96.62 88 GLU A C 1
ATOM 685 O O . GLU A 1 88 ? -10.122 20.124 2.949 1.00 96.62 88 GLU A O 1
ATOM 690 N N . ASP A 1 89 ? -9.128 21.927 3.789 1.00 95.88 89 ASP A N 1
ATOM 691 C CA . ASP A 1 89 ? -8.223 22.057 2.639 1.00 95.88 89 ASP A CA 1
ATOM 692 C C . ASP A 1 89 ? -7.294 20.841 2.452 1.00 95.88 89 ASP A C 1
ATOM 694 O O . ASP A 1 89 ? -6.830 20.570 1.335 1.00 95.88 89 ASP A O 1
ATOM 698 N N . TYR A 1 90 ? -7.089 20.031 3.502 1.00 96.25 90 TYR A N 1
ATOM 699 C CA . TYR A 1 90 ? -6.255 18.824 3.441 1.00 96.25 90 TYR A CA 1
ATOM 700 C C . TYR A 1 90 ? -6.754 17.781 2.423 1.00 96.25 90 TYR A C 1
ATOM 702 O O . TYR A 1 90 ? -5.990 16.934 1.952 1.00 96.25 90 TYR A O 1
ATOM 710 N N . VAL A 1 91 ? -8.038 17.829 2.051 1.00 93.56 91 VAL A N 1
ATOM 711 C CA . VAL A 1 91 ? -8.646 16.921 1.065 1.00 93.56 91 VAL A CA 1
ATOM 712 C C . VAL A 1 91 ? -8.011 17.103 -0.322 1.00 93.56 91 VAL A C 1
ATOM 714 O O . VAL A 1 91 ? -7.858 16.140 -1.094 1.00 93.56 91 VAL A O 1
ATOM 717 N N . LYS A 1 92 ? -7.644 18.352 -0.638 1.00 93.44 92 LYS A N 1
ATOM 718 C CA . LYS A 1 92 ? -6.989 18.758 -1.889 1.00 93.44 92 LYS A CA 1
ATOM 719 C C . LYS A 1 92 ? -5.469 18.782 -1.737 1.00 93.44 92 LYS A C 1
ATOM 721 O O . LYS A 1 92 ? -4.780 18.402 -2.681 1.00 93.44 92 LYS A O 1
ATOM 726 N N . ASP A 1 93 ? -4.974 19.138 -0.553 1.00 96.62 93 ASP A N 1
ATOM 727 C CA . ASP A 1 93 ? -3.551 19.182 -0.224 1.00 96.62 93 ASP A CA 1
ATOM 728 C C . ASP A 1 93 ? -3.227 18.392 1.053 1.00 96.62 93 ASP A C 1
ATOM 730 O O . ASP A 1 93 ? -3.215 18.912 2.168 1.00 96.62 93 ASP A O 1
ATOM 734 N N . LEU A 1 94 ? -2.890 17.112 0.881 1.00 97.31 94 LEU A N 1
ATOM 735 C CA . LEU A 1 94 ? -2.619 16.212 2.004 1.00 97.31 94 LEU A CA 1
ATOM 736 C C . LEU A 1 94 ? -1.381 16.619 2.827 1.00 97.31 94 LEU A C 1
ATOM 738 O O . LEU A 1 94 ? -1.193 16.113 3.933 1.00 97.31 94 LEU A O 1
ATOM 742 N N . SER A 1 95 ? -0.534 17.528 2.324 1.00 97.44 95 SER A N 1
ATOM 743 C CA . SER A 1 95 ? 0.632 18.015 3.071 1.00 97.44 95 SER A CA 1
ATOM 744 C C . SER A 1 95 ? 0.235 18.779 4.340 1.00 97.44 95 SER A C 1
ATOM 746 O O . SER A 1 95 ? 0.991 18.775 5.316 1.00 97.44 95 SER A O 1
ATOM 748 N N . GLN A 1 96 ? -0.982 19.334 4.376 1.00 97.6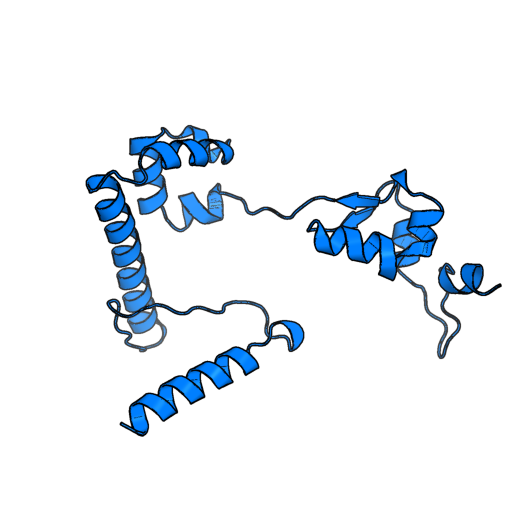9 96 GLN A N 1
ATOM 749 C CA . GLN A 1 96 ? -1.519 20.051 5.531 1.00 97.69 96 G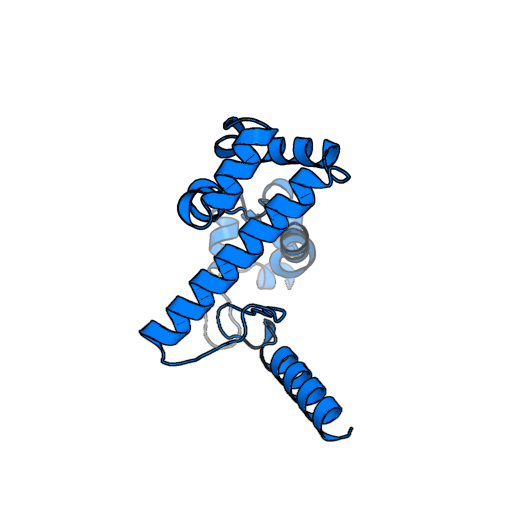LN A CA 1
ATOM 750 C C . GLN A 1 96 ? -1.705 19.178 6.773 1.00 97.69 96 GLN A C 1
ATOM 752 O O . GLN A 1 96 ? -1.707 19.718 7.876 1.00 97.69 96 GLN A O 1
ATOM 757 N N . LEU A 1 97 ? -1.763 17.845 6.634 1.00 97.94 97 LEU A N 1
ATOM 758 C CA . LEU A 1 97 ? -1.804 16.936 7.787 1.00 97.94 97 LEU A CA 1
ATOM 759 C C . LEU A 1 97 ? -0.604 17.118 8.731 1.00 97.94 97 LEU A C 1
ATOM 761 O O . LEU A 1 97 ? -0.690 16.736 9.891 1.00 97.94 97 LEU A O 1
ATOM 765 N N . ARG A 1 98 ? 0.497 17.737 8.277 1.00 98.00 98 ARG A N 1
ATOM 766 C CA . ARG A 1 98 ? 1.633 18.099 9.141 1.00 98.00 98 ARG A CA 1
ATOM 767 C C . ARG A 1 98 ? 1.257 19.044 10.285 1.00 98.00 98 ARG A C 1
ATOM 769 O O . ARG A 1 98 ? 1.904 18.969 11.321 1.00 98.00 98 ARG A O 1
ATOM 776 N N . LYS A 1 99 ? 0.222 19.878 10.124 1.00 97.31 99 LYS A N 1
ATOM 777 C CA . LYS A 1 99 ? -0.298 20.763 11.183 1.00 97.31 99 LYS A CA 1
ATOM 778 C C . LYS A 1 99 ? -0.783 19.976 12.409 1.00 97.31 99 LYS A C 1
ATOM 780 O O . LYS A 1 99 ? -0.760 20.492 13.513 1.00 97.31 99 LYS A O 1
ATOM 785 N N . LEU A 1 100 ? -1.169 18.706 12.236 1.00 97.38 100 LEU A N 1
ATOM 786 C CA . LEU A 1 100 ? -1.574 17.843 13.351 1.00 97.38 100 LEU A CA 1
ATOM 787 C C . LEU A 1 100 ? -0.424 17.546 14.327 1.00 97.38 100 LEU A C 1
ATOM 789 O O . LEU A 1 100 ? -0.690 17.162 15.461 1.00 97.38 100 LEU A O 1
ATOM 793 N N . ASN A 1 101 ? 0.839 17.737 13.921 1.00 97.06 101 ASN A N 1
ATOM 794 C CA . ASN A 1 101 ? 1.982 17.576 14.823 1.00 97.06 101 ASN A CA 1
ATOM 795 C C . ASN A 1 101 ? 1.941 18.567 15.994 1.00 97.06 101 ASN A C 1
ATOM 797 O O . ASN A 1 101 ? 2.437 18.238 17.067 1.00 97.06 101 ASN A O 1
ATOM 801 N N . ASP A 1 102 ? 1.314 19.732 15.809 1.00 97.12 102 ASP A N 1
ATOM 802 C CA . ASP A 1 102 ? 1.179 20.749 16.856 1.00 97.12 102 ASP A CA 1
ATOM 803 C C . ASP A 1 102 ? 0.194 20.316 17.964 1.00 97.12 102 ASP A C 1
ATOM 805 O O . ASP A 1 102 ? 0.159 20.917 19.033 1.00 97.12 102 ASP A O 1
ATOM 809 N N . PHE A 1 103 ? -0.575 19.243 17.734 1.00 96.75 103 PHE A N 1
ATOM 810 C CA . PHE A 1 103 ? -1.601 18.716 18.640 1.00 96.75 103 PHE A CA 1
ATOM 811 C C . PHE A 1 103 ? -1.262 17.316 19.175 1.00 96.75 103 PHE A C 1
ATOM 813 O O . PHE A 1 103 ? -2.136 16.615 19.682 1.00 96.75 103 PHE A O 1
ATOM 820 N N . VAL A 1 104 ? -0.005 16.873 19.053 1.00 96.50 104 VAL A N 1
ATOM 821 C CA . VAL A 1 104 ? 0.400 15.517 19.469 1.00 96.50 104 VAL A CA 1
ATOM 822 C C . VAL A 1 104 ? 0.197 15.264 20.967 1.00 96.50 104 VAL A C 1
ATOM 824 O O . VAL A 1 104 ? -0.096 14.134 21.343 1.00 96.50 104 VAL A O 1
ATOM 827 N N . ASP A 1 105 ? 0.293 16.310 21.792 1.00 96.94 105 ASP A N 1
ATOM 828 C CA . ASP A 1 105 ? 0.104 16.255 23.248 1.00 96.94 105 ASP A CA 1
ATOM 829 C C . ASP A 1 105 ? -1.309 16.692 23.689 1.00 96.94 105 ASP A C 1
ATOM 831 O O . ASP A 1 105 ? -1.608 16.746 24.885 1.00 96.94 105 ASP A O 1
ATOM 835 N N . ASP A 1 106 ? -2.206 16.995 22.742 1.00 97.88 106 ASP A N 1
ATOM 836 C CA . ASP A 1 106 ? -3.595 17.337 23.044 1.00 97.88 106 ASP A CA 1
ATOM 837 C C . ASP A 1 106 ? -4.368 16.078 23.468 1.00 97.88 106 ASP A C 1
ATOM 839 O O . ASP A 1 106 ? -4.742 15.220 22.661 1.00 97.88 106 ASP A O 1
ATOM 843 N N . VAL A 1 107 ? -4.636 15.979 24.771 1.00 97.88 107 VAL A N 1
ATOM 844 C CA . VAL A 1 107 ? -5.334 14.844 25.390 1.00 97.88 107 VAL A CA 1
ATOM 845 C C . VAL A 1 107 ? -6.742 14.647 24.819 1.00 97.88 107 VAL A C 1
ATOM 847 O O . VAL A 1 107 ? -7.198 13.504 24.695 1.00 97.88 107 VAL A O 1
ATOM 850 N N . ALA A 1 108 ? -7.443 15.727 24.463 1.00 97.12 108 ALA A N 1
ATOM 851 C CA . ALA A 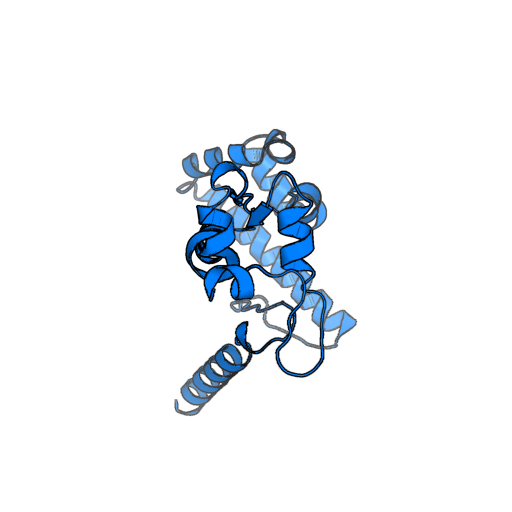1 108 ? -8.774 15.634 23.876 1.00 97.12 108 ALA A CA 1
ATOM 852 C C . ALA A 1 108 ? -8.694 15.054 22.460 1.00 97.12 108 ALA A C 1
ATOM 854 O O . ALA A 1 108 ? -9.429 14.111 22.153 1.00 97.12 108 ALA A O 1
ATOM 855 N N . LEU A 1 109 ? -7.751 15.529 21.640 1.00 97.00 109 LEU A N 1
ATOM 856 C CA . LEU A 1 109 ? -7.551 15.001 20.291 1.00 97.00 109 LEU A CA 1
ATOM 857 C C . LEU A 1 109 ? -7.105 13.533 20.311 1.00 97.00 109 LEU A C 1
ATOM 859 O O . LEU A 1 109 ? -7.648 12.715 19.568 1.00 97.00 109 LEU A O 1
ATOM 863 N N . ILE A 1 110 ? -6.172 13.162 21.196 1.00 98.25 110 ILE A N 1
ATOM 864 C CA . ILE A 1 110 ? -5.729 11.767 21.369 1.00 98.25 110 ILE A CA 1
ATOM 865 C C . ILE A 1 110 ? -6.923 10.855 21.682 1.00 98.25 110 ILE A C 1
ATOM 867 O O . ILE A 1 110 ? -7.090 9.791 21.070 1.00 98.25 110 ILE A O 1
ATOM 871 N N . ARG A 1 111 ? -7.774 11.265 22.631 1.00 98.19 111 ARG A N 1
ATOM 872 C CA . ARG A 1 111 ? -8.978 10.517 23.011 1.00 98.19 111 ARG A CA 1
ATOM 873 C C . ARG A 1 111 ? -9.931 10.367 21.828 1.00 98.19 111 ARG A C 1
ATOM 875 O O . ARG A 1 111 ? -10.477 9.284 21.617 1.00 98.19 111 ARG A O 1
ATOM 882 N N . ASP A 1 112 ? -10.117 11.426 21.058 1.00 98.19 112 ASP A N 1
ATOM 883 C CA . ASP A 1 112 ? -11.075 11.460 19.961 1.00 98.19 112 ASP A CA 1
ATOM 884 C C . ASP A 1 112 ? -10.598 10.623 18.760 1.00 98.19 112 ASP A C 1
ATOM 886 O O . ASP A 1 112 ? -11.377 9.844 18.204 1.00 98.19 112 ASP A O 1
ATOM 890 N N . VAL A 1 113 ? -9.296 10.636 18.448 1.00 98.38 113 VAL A N 1
ATOM 891 C CA . VAL A 1 113 ? -8.683 9.713 17.473 1.00 98.38 113 VAL A CA 1
ATOM 892 C C . VAL A 1 113 ? -8.860 8.255 17.913 1.00 98.38 113 VAL A C 1
ATOM 894 O O . VAL A 1 113 ? -9.208 7.388 17.100 1.00 98.38 113 VAL A O 1
ATOM 897 N N . SER A 1 114 ? -8.650 7.969 19.202 1.00 98.00 114 SER A N 1
ATOM 898 C CA . SER A 1 114 ? -8.841 6.630 19.772 1.00 98.00 114 SER A CA 1
ATOM 899 C C . SER A 1 114 ? -10.301 6.167 19.669 1.00 98.00 114 SER A C 1
ATOM 901 O O . SER A 1 114 ? -10.562 5.045 19.224 1.00 98.00 114 SER A O 1
ATOM 903 N N . ARG A 1 115 ? -11.261 7.053 19.973 1.00 98.44 115 ARG A N 1
ATOM 904 C CA . ARG A 1 115 ? -12.704 6.803 19.818 1.00 98.44 115 ARG A CA 1
ATOM 905 C C . ARG A 1 115 ? -13.050 6.429 18.379 1.00 98.44 115 ARG A C 1
ATOM 907 O O . ARG A 1 115 ? -13.593 5.352 18.149 1.00 98.44 115 ARG A O 1
ATOM 914 N N . VAL A 1 116 ? -12.621 7.233 17.402 1.00 98.56 116 VAL A N 1
ATOM 915 C CA . VAL A 1 116 ? -12.852 6.953 15.973 1.00 98.56 116 VAL A CA 1
ATOM 916 C C . VAL A 1 116 ? -12.277 5.593 15.563 1.00 98.56 116 VAL A C 1
ATOM 918 O O . VAL A 1 116 ? -12.883 4.855 14.777 1.00 98.56 116 VAL A O 1
ATOM 921 N N . LYS A 1 117 ? -11.100 5.210 16.075 1.00 98.62 117 LYS A N 1
ATOM 922 C CA . LYS A 1 117 ? -10.540 3.877 15.809 1.00 98.62 117 LYS A CA 1
ATOM 923 C C . LYS A 1 117 ? -11.408 2.771 16.408 1.00 98.62 117 LYS A C 1
ATOM 925 O O . LYS A 1 117 ? -11.632 1.767 15.729 1.00 98.62 117 LYS A O 1
ATOM 930 N N . GLN A 1 118 ? -11.882 2.938 17.639 1.00 98.62 118 GLN A N 1
ATOM 931 C CA . GLN A 1 118 ? -12.712 1.945 18.312 1.00 98.62 118 GLN A CA 1
ATOM 932 C C . GLN A 1 118 ? -14.067 1.766 17.617 1.00 98.62 118 GLN A C 1
ATOM 934 O O . GLN A 1 118 ? -14.461 0.628 17.358 1.00 98.62 118 GLN A O 1
ATOM 939 N N . ASP A 1 119 ? -14.715 2.854 17.207 1.00 98.56 119 ASP A N 1
ATOM 940 C CA . ASP A 1 119 ? -15.987 2.812 16.475 1.00 98.56 119 ASP A CA 1
ATOM 941 C C . ASP A 1 119 ? -15.842 2.058 15.146 1.00 98.56 119 ASP A C 1
ATOM 943 O O . ASP A 1 119 ? -16.652 1.191 14.804 1.00 98.56 119 ASP A O 1
ATOM 947 N N . ASN A 1 120 ? -14.741 2.298 14.427 1.00 98.75 120 ASN A N 1
ATOM 948 C CA . ASN A 1 120 ? -14.417 1.566 13.203 1.00 98.75 120 ASN A CA 1
ATOM 949 C C . ASN A 1 120 ? -14.214 0.058 13.451 1.00 98.75 120 ASN A C 1
ATOM 951 O O . ASN A 1 120 ? -14.646 -0.763 12.637 1.00 98.75 120 ASN A O 1
ATOM 955 N N . LYS A 1 121 ? -13.579 -0.330 14.568 1.00 98.75 121 LYS A N 1
ATOM 956 C CA . LYS A 1 121 ? -13.392 -1.746 14.940 1.00 98.75 121 LYS A CA 1
ATOM 957 C C . LYS A 1 121 ? -14.717 -2.420 15.279 1.00 98.75 121 LYS A C 1
ATOM 959 O O . LYS A 1 121 ? -14.953 -3.537 14.822 1.00 98.75 121 LYS A O 1
ATOM 964 N N . VAL A 1 122 ? -15.585 -1.744 16.032 1.00 98.62 122 VAL A N 1
ATOM 965 C CA . VAL A 1 122 ? -16.928 -2.240 16.370 1.00 98.62 122 VAL A CA 1
ATOM 966 C C . VAL A 1 122 ? -17.755 -2.437 15.101 1.00 98.62 122 VAL A C 1
ATOM 968 O O . VAL A 1 122 ? -18.307 -3.518 14.897 1.00 98.62 122 VAL A O 1
ATOM 971 N N . LYS A 1 123 ? -17.760 -1.451 14.197 1.00 98.56 123 LYS A N 1
ATOM 972 C CA . LYS A 1 123 ? -18.458 -1.544 12.908 1.00 98.56 123 LYS A CA 1
ATOM 973 C C . LYS A 1 123 ? -17.959 -2.718 12.060 1.00 98.56 123 LYS A C 1
ATOM 975 O O . LYS A 1 123 ? -18.759 -3.433 11.460 1.00 98.56 123 LYS A O 1
ATOM 980 N N . PHE A 1 124 ? -16.645 -2.948 12.018 1.00 98.56 124 PHE A N 1
ATOM 981 C CA . PHE A 1 124 ? -16.072 -4.079 11.284 1.00 98.56 124 PHE A CA 1
ATOM 982 C C . PHE A 1 124 ? -16.408 -5.434 11.925 1.00 98.56 124 PHE A C 1
ATOM 984 O O . PHE A 1 124 ? -16.731 -6.380 11.211 1.00 98.56 124 PHE A O 1
ATOM 991 N N . ALA A 1 125 ? -16.389 -5.528 13.258 1.00 98.69 125 ALA A N 1
ATOM 992 C CA . ALA A 1 125 ? -16.783 -6.741 13.975 1.00 98.69 125 ALA A CA 1
ATOM 993 C C . ALA A 1 125 ? -18.255 -7.107 13.708 1.00 98.69 125 ALA A C 1
ATOM 995 O O . ALA A 1 125 ? -18.550 -8.259 13.399 1.00 98.69 125 ALA A O 1
ATOM 996 N N . GLN A 1 126 ? -19.155 -6.118 13.734 1.00 98.56 126 GLN A N 1
ATOM 997 C CA . GLN A 1 126 ? -20.572 -6.299 13.391 1.00 98.56 126 GLN A CA 1
ATOM 998 C C . GLN A 1 126 ? -20.759 -6.770 11.943 1.00 98.56 126 GLN A C 1
ATOM 1000 O O . GLN A 1 126 ? -21.568 -7.655 11.676 1.00 98.56 126 GLN A O 1
ATOM 1005 N N . TYR A 1 127 ? -19.995 -6.204 11.004 1.00 98.62 127 TYR A N 1
ATOM 1006 C CA . TYR A 1 127 ? -20.008 -6.642 9.608 1.00 98.62 127 TYR A CA 1
ATOM 1007 C C . TYR A 1 127 ? -19.583 -8.113 9.460 1.00 98.62 127 TYR A C 1
ATOM 1009 O O . TYR A 1 127 ? -20.252 -8.872 8.761 1.00 98.62 127 TYR A O 1
ATOM 1017 N N . LEU A 1 128 ? -18.510 -8.540 10.137 1.00 98.56 128 LEU A N 1
ATOM 1018 C CA . LEU A 1 128 ? -18.051 -9.932 10.088 1.00 98.56 128 LEU A CA 1
ATOM 1019 C C . LEU A 1 128 ? -19.059 -10.914 10.693 1.00 98.56 128 LEU A C 1
ATOM 1021 O O . LEU A 1 128 ? -19.274 -11.991 10.136 1.00 98.56 128 LEU A O 1
ATOM 1025 N N . GLU A 1 129 ? -19.701 -10.542 11.799 1.00 98.31 129 GLU A N 1
ATOM 1026 C CA . GLU A 1 129 ? -20.732 -11.369 12.426 1.00 98.31 129 GLU A CA 1
ATOM 1027 C C . GLU A 1 129 ? -21.962 -11.499 11.520 1.00 98.31 129 GLU A C 1
ATOM 1029 O O . GLU A 1 129 ? -22.474 -12.600 11.325 1.00 98.31 129 GLU A O 1
ATOM 1034 N N . LYS A 1 130 ? -22.389 -10.400 10.890 1.00 98.50 130 LYS A N 1
ATOM 1035 C CA . LYS A 1 130 ? -23.541 -10.393 9.986 1.00 98.50 130 LYS A CA 1
ATOM 1036 C C . LYS A 1 130 ? -23.304 -11.207 8.709 1.00 98.50 130 LYS A C 1
ATOM 1038 O O . LYS A 1 130 ? -24.132 -12.043 8.361 1.00 98.50 130 LYS A O 1
ATOM 1043 N N . GLU A 1 131 ? -22.204 -10.950 8.004 1.00 98.56 131 GLU A N 1
ATOM 1044 C CA . GLU A 1 131 ? -21.981 -11.501 6.659 1.00 98.56 131 GLU A CA 1
ATOM 1045 C C . GLU A 1 131 ? -21.311 -12.883 6.689 1.00 98.56 131 GLU A C 1
ATOM 1047 O O . GLU A 1 131 ? -21.578 -13.723 5.833 1.00 98.56 131 GLU A O 1
ATOM 1052 N N . TYR A 1 132 ? -20.463 -13.145 7.689 1.00 98.19 132 TYR A N 1
ATOM 1053 C CA . TYR A 1 132 ? -19.658 -14.371 7.763 1.00 98.19 132 TYR A CA 1
ATOM 1054 C C . TYR A 1 132 ? -19.925 -15.211 9.015 1.00 98.19 132 TYR A C 1
ATOM 1056 O O . TYR A 1 132 ? -19.353 -16.292 9.139 1.00 98.19 132 TYR A O 1
ATOM 1064 N N . ARG A 1 133 ? -20.791 -14.757 9.936 1.00 98.19 133 ARG A N 1
ATOM 1065 C CA . ARG A 1 133 ? -21.088 -15.435 11.216 1.00 98.19 133 ARG A CA 1
ATOM 1066 C C . ARG A 1 133 ? -19.849 -15.646 12.090 1.00 98.19 133 ARG A C 1
ATOM 1068 O O . ARG A 1 133 ? -19.793 -16.581 12.886 1.00 98.19 133 ARG A O 1
ATOM 1075 N N . VAL A 1 134 ? -18.855 -14.765 11.952 1.00 97.88 134 VAL A N 1
ATOM 1076 C CA . VAL A 1 134 ? -17.624 -14.785 12.748 1.00 97.88 134 VAL A CA 1
ATOM 1077 C C . VAL A 1 134 ? -17.670 -13.660 13.770 1.00 97.88 134 VAL A C 1
ATOM 1079 O O . VAL A 1 134 ? -17.640 -12.484 13.412 1.00 97.88 134 VAL A O 1
ATOM 1082 N N . LYS A 1 135 ? -17.695 -14.026 15.052 1.00 98.00 135 LYS A N 1
ATOM 1083 C CA . LYS A 1 135 ? -17.623 -13.073 16.159 1.00 98.00 135 LYS A CA 1
ATOM 1084 C C . LYS A 1 135 ? -16.170 -12.843 16.565 1.00 98.00 135 LYS A C 1
ATOM 1086 O O . LYS A 1 135 ? -15.447 -13.793 16.854 1.00 98.00 135 LYS A O 1
ATOM 1091 N N . ILE A 1 136 ? -15.755 -11.579 16.620 1.00 98.12 136 ILE A N 1
ATOM 1092 C CA . ILE A 1 136 ? -14.417 -11.165 17.068 1.00 98.12 136 ILE A CA 1
ATOM 1093 C C . ILE A 1 136 ? -14.518 -10.150 18.210 1.00 98.12 136 ILE A C 1
ATOM 1095 O O . ILE A 1 136 ? -15.510 -9.434 18.317 1.00 98.12 136 ILE A O 1
ATOM 1099 N N . ASN A 1 137 ? -13.494 -10.081 19.065 1.00 98.31 137 ASN A N 1
ATOM 1100 C CA . ASN A 1 137 ? -13.443 -9.132 20.178 1.00 98.31 137 ASN A CA 1
ATOM 1101 C C . ASN A 1 137 ? -12.955 -7.749 19.692 1.00 98.31 137 ASN A C 1
ATOM 1103 O O . ASN A 1 137 ? -11.765 -7.608 19.414 1.00 98.31 137 ASN A O 1
ATOM 1107 N N . PRO A 1 138 ? -13.800 -6.701 19.638 1.00 98.00 138 PRO A N 1
ATOM 1108 C CA . PRO A 1 138 ? -13.379 -5.373 19.189 1.00 98.00 138 PRO A CA 1
ATOM 1109 C C . PRO A 1 138 ? -12.430 -4.669 20.171 1.00 98.00 138 PRO A C 1
ATOM 1111 O O . PRO A 1 138 ? -11.871 -3.632 19.822 1.00 98.00 138 PRO A O 1
ATOM 1114 N N . SER A 1 139 ? -12.219 -5.196 21.378 1.00 98.06 139 SER A N 1
ATOM 1115 C CA . SER A 1 139 ? -11.228 -4.676 22.329 1.00 98.06 139 SER A CA 1
ATOM 1116 C C . SER A 1 139 ? -9.817 -5.213 22.071 1.00 98.06 139 SER A C 1
ATOM 1118 O O . SER A 1 139 ? -8.855 -4.630 22.561 1.00 98.06 139 SER A O 1
ATOM 1120 N N . SER A 1 140 ? -9.652 -6.280 21.275 1.00 98.12 140 SER A N 1
ATOM 1121 C CA . SER A 1 140 ? -8.323 -6.802 20.934 1.00 98.12 140 SER A CA 1
ATOM 1122 C C . SER A 1 140 ? -7.602 -5.914 19.917 1.00 98.12 140 SER A C 1
ATOM 1124 O O . SER A 1 140 ? -8.204 -5.077 19.236 1.00 98.12 140 SER A O 1
ATOM 1126 N N . MET A 1 141 ? -6.295 -6.118 19.762 1.00 98.25 141 MET A N 1
ATOM 1127 C CA . MET A 1 141 ? -5.558 -5.590 18.615 1.00 98.25 141 MET A CA 1
ATOM 1128 C C . MET A 1 141 ? -6.058 -6.262 17.325 1.00 98.25 141 MET A C 1
ATOM 1130 O O . MET A 1 141 ? -6.222 -7.481 17.289 1.00 98.25 141 MET A O 1
ATOM 1134 N N . PHE A 1 142 ? -6.323 -5.475 16.277 1.00 98.50 142 PHE A N 1
ATOM 1135 C CA . PHE A 1 142 ? -6.667 -5.992 14.946 1.00 98.50 142 PHE A CA 1
ATOM 1136 C C . PHE A 1 142 ? -5.393 -6.053 14.098 1.00 98.50 142 PHE A C 1
ATOM 1138 O O . PHE A 1 142 ? -4.979 -5.041 13.533 1.00 98.50 142 PHE A O 1
ATOM 1145 N N . ASP A 1 143 ? -4.775 -7.232 14.028 1.00 98.44 143 ASP A N 1
ATOM 1146 C CA . ASP A 1 143 ? -3.626 -7.507 13.157 1.00 98.44 143 ASP A CA 1
ATOM 1147 C C . ASP A 1 143 ? -4.121 -7.940 11.763 1.00 98.44 143 ASP A C 1
ATOM 1149 O O . ASP A 1 143 ? -4.813 -8.950 11.621 1.00 98.44 143 ASP A O 1
ATOM 1153 N N . VAL A 1 144 ? -3.842 -7.132 10.732 1.00 98.19 144 VAL A N 1
ATOM 1154 C CA . VAL A 1 144 ? -4.453 -7.258 9.398 1.00 98.19 144 VAL A CA 1
ATOM 1155 C C . VAL A 1 144 ? -3.388 -7.251 8.302 1.00 98.19 144 VAL A C 1
ATOM 1157 O O . VAL A 1 144 ? -2.731 -6.243 8.044 1.00 98.19 144 VAL A O 1
ATOM 1160 N N . HIS A 1 145 ? -3.282 -8.358 7.559 1.00 98.38 145 HIS A N 1
ATOM 1161 C CA . HIS A 1 145 ? -2.336 -8.518 6.446 1.00 98.38 145 HIS A CA 1
ATOM 1162 C C . HIS A 1 145 ? -3.051 -8.763 5.109 1.00 98.38 145 HIS A C 1
ATOM 1164 O O . HIS A 1 145 ? -2.987 -9.843 4.530 1.00 98.38 145 HIS A O 1
ATOM 1170 N N . VAL A 1 146 ? -3.725 -7.734 4.584 1.00 98.06 146 VAL A N 1
ATOM 1171 C CA . VAL A 1 146 ? -4.489 -7.825 3.324 1.00 98.06 146 VAL A CA 1
ATOM 1172 C C . VAL A 1 146 ? -3.637 -7.390 2.129 1.00 98.06 146 VAL A C 1
ATOM 1174 O O . VAL A 1 146 ? -3.178 -6.252 2.042 1.00 98.06 146 VAL A O 1
ATOM 1177 N N . LYS A 1 147 ? -3.396 -8.323 1.204 1.00 97.62 147 LYS A N 1
ATOM 1178 C CA . LYS A 1 147 ? -2.731 -8.130 -0.099 1.00 97.62 147 LYS A CA 1
ATOM 1179 C C . LYS A 1 147 ? -2.845 -9.415 -0.919 1.00 97.62 147 LYS A C 1
ATOM 1181 O O . LYS A 1 147 ? -3.161 -10.462 -0.365 1.00 97.62 147 LYS A O 1
ATOM 1186 N N . ARG A 1 148 ? -2.535 -9.356 -2.222 1.00 97.81 148 ARG A N 1
ATOM 1187 C CA . ARG A 1 148 ? -2.425 -10.565 -3.065 1.00 97.81 148 ARG A CA 1
ATOM 1188 C C . ARG A 1 148 ? -1.539 -11.614 -2.384 1.00 97.81 148 ARG A C 1
ATOM 1190 O O . ARG A 1 148 ? -0.510 -11.252 -1.810 1.00 97.81 148 ARG A O 1
ATOM 1197 N N . ILE A 1 149 ? -1.921 -12.882 -2.467 1.00 97.75 149 ILE A N 1
ATOM 1198 C CA . ILE A 1 149 ? -1.110 -13.986 -1.951 1.00 97.75 149 ILE A CA 1
ATOM 1199 C C . ILE A 1 149 ? 0.083 -14.187 -2.883 1.00 97.75 149 ILE A C 1
ATOM 1201 O O . ILE A 1 149 ? -0.092 -14.313 -4.092 1.00 97.75 149 ILE A O 1
ATOM 1205 N N . HIS A 1 150 ? 1.295 -14.117 -2.330 1.00 98.12 150 HIS A N 1
ATOM 1206 C CA . HIS A 1 150 ? 2.533 -14.335 -3.074 1.00 98.12 150 HIS A CA 1
ATOM 1207 C C . HIS A 1 150 ? 3.675 -14.627 -2.101 1.00 98.12 150 HIS A C 1
ATOM 1209 O O . HIS A 1 150 ? 3.814 -13.927 -1.102 1.00 98.12 150 HIS A O 1
ATOM 1215 N N . GLU A 1 151 ? 4.550 -15.575 -2.428 1.00 97.56 151 GLU A N 1
ATOM 1216 C CA . GLU A 1 151 ? 5.687 -15.973 -1.582 1.00 97.56 151 GLU A CA 1
ATOM 1217 C C . GLU A 1 151 ? 6.547 -14.791 -1.099 1.00 97.56 151 GLU A C 1
ATOM 1219 O O . GLU A 1 151 ? 6.788 -14.666 0.102 1.00 97.56 151 GLU A O 1
ATOM 1224 N N . TYR A 1 152 ? 6.906 -13.838 -1.975 1.00 97.12 152 TYR A N 1
ATOM 1225 C CA . TYR A 1 152 ? 7.701 -12.665 -1.571 1.00 97.12 152 TYR A CA 1
ATOM 1226 C C . TYR A 1 152 ? 6.984 -11.749 -0.561 1.00 97.12 152 TYR A C 1
ATOM 1228 O O . TYR A 1 152 ? 7.623 -10.939 0.111 1.00 97.12 152 TYR A O 1
ATOM 1236 N N . LYS A 1 153 ? 5.651 -11.844 -0.442 1.00 97.25 153 LYS A N 1
ATOM 1237 C CA . LYS A 1 153 ? 4.849 -11.084 0.533 1.00 97.25 153 LYS A CA 1
ATOM 1238 C C . LYS A 1 153 ? 4.770 -11.769 1.896 1.00 97.25 153 LYS A C 1
ATOM 1240 O O . LYS A 1 153 ? 4.284 -11.139 2.837 1.00 97.25 153 LYS A O 1
ATOM 1245 N N . ARG A 1 154 ? 5.296 -12.995 2.005 1.00 98.12 154 ARG A N 1
ATOM 1246 C CA . ARG A 1 154 ? 5.564 -13.725 3.248 1.00 98.12 154 ARG A CA 1
ATOM 1247 C C . ARG A 1 154 ? 4.347 -13.889 4.167 1.00 98.12 154 ARG A C 1
ATOM 1249 O O . ARG A 1 154 ? 4.479 -13.768 5.378 1.00 98.12 154 ARG A O 1
ATOM 1256 N N . GLN A 1 155 ? 3.170 -14.217 3.627 1.00 98.44 155 GLN A N 1
ATOM 1257 C CA . GLN A 1 155 ? 2.021 -14.615 4.458 1.00 98.44 155 GLN A CA 1
ATOM 1258 C C . GLN A 1 155 ? 2.351 -15.827 5.346 1.00 98.44 155 GLN A C 1
ATOM 1260 O O . GLN A 1 155 ? 1.933 -15.867 6.496 1.00 98.44 155 GLN A O 1
ATOM 1265 N N . VAL A 1 156 ? 3.187 -16.753 4.859 1.00 98.50 156 VAL A N 1
ATOM 1266 C CA . VAL A 1 156 ? 3.689 -17.892 5.649 1.00 98.50 156 VAL A CA 1
ATOM 1267 C C . VAL A 1 156 ? 4.452 -17.429 6.891 1.00 98.50 156 VAL A C 1
ATOM 1269 O O . VAL A 1 156 ? 4.267 -17.995 7.961 1.00 98.50 156 VAL A O 1
ATOM 1272 N N . LEU A 1 157 ? 5.254 -16.362 6.793 1.00 98.69 157 LEU A N 1
ATOM 1273 C CA . LEU A 1 157 ? 5.952 -15.807 7.957 1.00 98.69 157 LEU A CA 1
ATOM 1274 C C . LEU A 1 157 ? 4.961 -15.295 9.011 1.00 98.69 157 LEU A C 1
ATOM 1276 O O . LEU A 1 157 ? 5.185 -15.488 10.202 1.00 98.69 157 LEU A O 1
ATOM 1280 N N . ASN A 1 158 ? 3.848 -14.698 8.577 1.00 98.50 158 ASN A N 1
ATOM 1281 C CA . ASN A 1 158 ? 2.775 -14.305 9.486 1.00 98.50 158 ASN A CA 1
ATOM 1282 C C . ASN A 1 158 ? 2.117 -15.536 10.142 1.00 98.50 158 ASN A C 1
ATOM 1284 O O . ASN A 1 158 ? 1.922 -15.563 11.353 1.00 98.50 158 ASN A O 1
ATOM 1288 N N . CYS A 1 159 ? 1.868 -16.611 9.384 1.00 98.62 159 CYS A N 1
ATOM 1289 C CA . CYS A 1 159 ? 1.366 -17.870 9.944 1.00 98.62 159 CYS A CA 1
ATOM 1290 C C . CYS A 1 159 ? 2.301 -18.452 11.019 1.00 98.62 159 CYS A C 1
ATOM 1292 O O . CYS A 1 159 ? 1.823 -18.894 12.060 1.00 98.62 159 CYS A O 1
ATOM 1294 N N . LEU A 1 160 ? 3.624 -18.409 10.812 1.00 98.69 160 LEU A N 1
ATOM 1295 C CA . LEU A 1 160 ? 4.599 -18.856 11.816 1.00 98.69 160 LEU A CA 1
ATOM 1296 C C . LEU A 1 160 ? 4.516 -18.028 13.107 1.00 98.69 160 LEU A C 1
ATOM 1298 O O . LEU A 1 160 ? 4.602 -18.587 14.202 1.00 98.69 160 LEU A O 1
ATOM 1302 N N . HIS A 1 161 ? 4.307 -16.714 12.996 1.00 98.56 161 HIS A N 1
ATOM 1303 C CA . HIS A 1 161 ? 4.090 -15.851 14.157 1.00 98.56 161 HIS A CA 1
ATOM 1304 C C . HIS A 1 161 ? 2.792 -16.208 14.901 1.00 98.56 161 HIS A C 1
ATOM 1306 O O . HIS A 1 161 ? 2.818 -16.360 16.120 1.00 98.56 161 HIS A O 1
ATOM 1312 N N . ILE A 1 162 ? 1.688 -16.445 14.183 1.00 98.56 162 ILE A N 1
ATOM 1313 C CA . ILE A 1 162 ? 0.410 -16.884 14.774 1.00 98.56 162 ILE A CA 1
ATOM 1314 C C . ILE A 1 162 ? 0.583 -18.206 15.537 1.00 98.56 162 ILE A C 1
ATOM 1316 O O . ILE A 1 162 ? 0.167 -18.310 16.689 1.00 98.56 162 ILE A O 1
ATOM 1320 N N . ILE A 1 163 ? 1.246 -19.197 14.928 1.00 98.62 163 ILE A N 1
ATOM 1321 C CA . ILE A 1 163 ? 1.539 -20.492 15.566 1.00 98.62 163 ILE A CA 1
ATOM 1322 C C . ILE A 1 163 ? 2.406 -20.294 16.815 1.00 98.62 163 ILE A C 1
ATOM 1324 O O . ILE A 1 163 ? 2.162 -20.918 17.845 1.00 98.62 163 ILE A O 1
ATOM 1328 N N . THR A 1 164 ? 3.397 -19.403 16.746 1.00 98.56 164 THR A N 1
ATOM 1329 C CA . THR A 1 164 ? 4.267 -19.084 17.885 1.00 98.56 164 THR A CA 1
ATOM 1330 C C . THR A 1 164 ? 3.467 -18.498 19.047 1.00 98.56 164 THR A C 1
ATOM 1332 O O . THR A 1 164 ? 3.624 -18.952 20.178 1.00 98.56 164 THR A O 1
ATOM 1335 N N . MET A 1 165 ? 2.585 -17.529 18.782 1.00 98.06 165 MET A N 1
ATOM 1336 C CA . MET A 1 165 ? 1.730 -16.922 19.808 1.00 98.06 165 MET A CA 1
ATOM 1337 C C . MET A 1 165 ? 0.773 -17.946 20.420 1.00 98.06 165 MET A C 1
ATOM 1339 O O . MET A 1 165 ? 0.656 -18.016 21.640 1.00 98.06 165 MET A O 1
ATOM 1343 N N . TYR A 1 166 ? 0.154 -18.786 19.589 1.00 98.44 166 TYR A N 1
ATOM 1344 C CA . TYR A 1 166 ? -0.709 -19.871 20.053 1.00 98.44 166 TYR A CA 1
ATOM 1345 C C . TYR A 1 166 ? 0.039 -20.851 20.968 1.00 98.44 166 TYR A C 1
ATOM 1347 O O . TYR A 1 166 ? -0.436 -21.162 22.057 1.00 98.44 166 TYR A O 1
ATOM 1355 N N . ASN A 1 167 ? 1.227 -21.305 20.559 1.00 98.44 167 ASN A N 1
ATOM 1356 C CA . ASN A 1 167 ? 2.014 -22.255 21.342 1.00 98.44 167 ASN A CA 1
ATOM 1357 C C . ASN A 1 167 ? 2.477 -21.667 22.677 1.00 98.44 167 ASN A C 1
ATOM 1359 O O . ASN A 1 167 ? 2.453 -22.393 23.663 1.00 98.44 167 ASN A O 1
ATOM 1363 N N . ARG A 1 168 ? 2.856 -20.380 22.717 1.00 98.19 168 ARG A N 1
ATOM 1364 C CA . ARG A 1 168 ? 3.241 -19.688 23.960 1.00 98.19 168 ARG A CA 1
ATOM 1365 C C . ARG A 1 168 ? 2.091 -19.642 24.962 1.00 98.19 168 ARG A C 1
ATOM 1367 O O . ARG A 1 168 ? 2.284 -20.038 26.100 1.00 98.19 168 ARG A O 1
ATOM 1374 N N . ILE A 1 169 ? 0.897 -19.252 24.508 1.00 97.62 169 ILE A N 1
ATOM 1375 C CA . ILE A 1 169 ? -0.312 -19.216 25.348 1.00 97.62 169 ILE A CA 1
ATOM 1376 C C . ILE A 1 169 ? -0.677 -20.616 25.854 1.00 97.62 169 ILE A C 1
ATOM 1378 O O . ILE A 1 169 ? -1.165 -20.763 26.962 1.00 97.62 169 ILE A O 1
ATOM 1382 N N . ARG A 1 170 ? -0.465 -21.656 25.038 1.00 96.81 170 ARG A N 1
ATOM 1383 C CA . ARG A 1 170 ? -0.805 -23.040 25.399 1.00 96.81 170 ARG A CA 1
ATOM 1384 C C . ARG A 1 170 ? 0.241 -23.722 26.294 1.00 96.81 170 ARG A C 1
ATOM 1386 O O . ARG A 1 170 ? -0.035 -24.797 26.814 1.00 96.81 170 ARG A O 1
ATOM 1393 N N . SER A 1 171 ? 1.463 -23.194 26.355 1.00 92.44 171 SER A N 1
ATOM 1394 C CA . SER A 1 171 ? 2.543 -23.723 27.202 1.00 92.44 171 SER A CA 1
ATOM 1395 C C . SER A 1 171 ? 2.595 -23.092 28.593 1.00 92.44 171 SER A C 1
ATOM 1397 O O . SER A 1 171 ? 3.347 -23.585 29.429 1.00 92.44 171 SER A O 1
ATOM 1399 N N . GLU A 1 172 ? 1.852 -22.004 28.800 1.00 63.69 172 GLU A N 1
ATOM 1400 C CA . GLU A 1 172 ? 1.495 -21.481 30.125 1.00 63.69 172 GLU A CA 1
ATOM 1401 C C . GLU A 1 172 ? 0.404 -22.356 30.759 1.00 63.69 172 GLU A C 1
ATOM 1403 O O . GLU A 1 172 ? 0.526 -22.636 31.973 1.00 63.69 172 GLU A O 1
#

Organism: Pachycara brachycephalum (NCBI:txid36221)